Protein AF-A0A395IP07-F1 (afdb_monomer)

Radius of gyration: 20.72 Å; Cα contacts (8 Å, |Δi|>4): 98; chains: 1; bounding box: 56×23×67 Å

Nearest PDB structures (foldseek):
  2xex-assembly1_A  TM=7.301E-01  e=3.147E-06  Staphylococcus aureus
  6n0i-assembly1_A  TM=7.201E-01  e=8.397E-06  Pseudomonas putida KT2440
  8p2h-assembly1_E  TM=7.189E-01  e=1.966E-05  Staphylococcus aureus subsp. aureus NCTC 8325
  8p2f-assembly1_E  TM=7.186E-01  e=2.554E-05  Staphylococcus aureus subsp. aureus NCTC 8325
  7nsh-assembly1_BC  TM=8.594E-01  e=2.693E-04  Homo sapiens

Foldseek 3Di:
DDDDDDDDDDDPPDVVVVVVVVVVVCQVVFFKAFPVLVVVVVVLCVVQVWAWPDWADDPGIIGTDTHGDPVSCVCVQVSQCVSRVNRGGHDDDDDDDDDDDPVVVVVVVVVVVVVVD

Structure (mmCIF, N/CA/C/O backbone):
data_AF-A0A395IP07-F1
#
_entry.id   AF-A0A395IP07-F1
#
loop_
_atom_site.group_PDB
_atom_site.id
_atom_site.type_symbol
_atom_site.label_atom_id
_atom_site.label_alt_id
_atom_site.label_comp_id
_atom_site.label_asym_id
_atom_site.label_entity_id
_atom_site.label_seq_id
_atom_site.pdbx_PDB_ins_code
_atom_site.Cartn_x
_atom_site.Cartn_y
_atom_site.Cartn_z
_atom_site.occupancy
_atom_site.B_iso_or_equiv
_atom_site.auth_seq_id
_atom_site.auth_comp_id
_atom_site.auth_asym_id
_atom_site.auth_atom_id
_atom_site.pdbx_PDB_model_num
ATOM 1 N N . MET A 1 1 ? -43.360 -3.390 -38.244 1.00 41.19 1 MET A N 1
ATOM 2 C CA . MET A 1 1 ? -42.287 -2.912 -39.136 1.00 41.19 1 MET A CA 1
ATOM 3 C C . MET A 1 1 ? -41.001 -2.968 -38.333 1.00 41.19 1 MET A C 1
ATOM 5 O O . MET A 1 1 ? -40.886 -2.254 -37.349 1.00 41.19 1 MET A O 1
ATOM 9 N N . VAL A 1 2 ? -40.142 -3.933 -38.653 1.00 46.97 2 VAL A N 1
ATOM 10 C CA . VAL A 1 2 ? -38.819 -4.116 -38.040 1.00 46.97 2 VAL A CA 1
ATOM 11 C C . VAL A 1 2 ? -37.889 -3.071 -38.649 1.00 46.97 2 VAL A C 1
ATOM 13 O O . VAL A 1 2 ? -37.890 -2.917 -39.869 1.00 46.97 2 VAL A O 1
ATOM 16 N N . VAL A 1 3 ? -37.131 -2.355 -37.818 1.00 41.69 3 VAL A N 1
ATOM 17 C CA . VAL A 1 3 ? -36.069 -1.448 -38.270 1.00 41.69 3 VAL A CA 1
ATOM 18 C C . VAL A 1 3 ? -34.731 -2.103 -37.934 1.00 41.69 3 VAL A C 1
ATOM 20 O O . VAL A 1 3 ? -34.413 -2.299 -36.765 1.00 41.69 3 VAL A O 1
ATOM 23 N N . ASN A 1 4 ? -34.010 -2.488 -38.989 1.00 45.56 4 ASN A N 1
ATOM 24 C CA . ASN A 1 4 ? -32.663 -3.050 -38.982 1.00 45.56 4 ASN A CA 1
ATOM 25 C C . ASN A 1 4 ? -31.663 -1.963 -39.415 1.00 45.56 4 ASN A C 1
ATOM 27 O O . ASN A 1 4 ? -31.825 -1.391 -40.488 1.00 45.56 4 ASN A O 1
ATOM 31 N N . ASP A 1 5 ? -30.626 -1.808 -38.593 1.00 51.06 5 ASP A N 1
ATOM 32 C CA . ASP A 1 5 ? -29.284 -1.261 -38.848 1.00 51.06 5 ASP A CA 1
ATOM 33 C C . ASP A 1 5 ? -29.066 0.253 -39.088 1.00 51.06 5 ASP A C 1
ATOM 35 O O . ASP A 1 5 ? -29.826 0.948 -39.762 1.00 51.06 5 ASP A O 1
ATOM 39 N N . GLY A 1 6 ? -27.957 0.736 -38.512 1.00 50.06 6 GLY A N 1
ATOM 40 C CA . GLY A 1 6 ? -27.425 2.098 -38.569 1.00 50.06 6 GLY A CA 1
ATOM 41 C C . GLY A 1 6 ? -26.147 2.228 -37.722 1.00 50.06 6 GLY A C 1
ATOM 42 O O . GLY A 1 6 ? -26.212 2.452 -36.515 1.00 50.06 6 GLY A O 1
ATOM 43 N N . ALA A 1 7 ? -24.983 2.068 -38.357 1.00 51.47 7 ALA A N 1
ATOM 44 C CA . ALA A 1 7 ? -23.658 2.044 -37.742 1.00 51.47 7 ALA A CA 1
ATOM 45 C C . ALA A 1 7 ? -23.105 3.430 -37.309 1.00 51.47 7 ALA A C 1
ATOM 47 O O . ALA A 1 7 ? -23.081 4.381 -38.083 1.00 51.47 7 ALA A O 1
ATOM 48 N N . THR A 1 8 ? -22.592 3.452 -36.070 1.00 50.59 8 THR A N 1
ATOM 49 C CA . THR A 1 8 ? -21.515 4.260 -35.437 1.00 50.59 8 THR A CA 1
ATOM 50 C C . THR A 1 8 ? -21.500 5.807 -35.412 1.00 50.59 8 THR A C 1
ATOM 52 O O . THR A 1 8 ? -21.259 6.470 -36.412 1.00 50.59 8 THR A O 1
ATOM 55 N N . HIS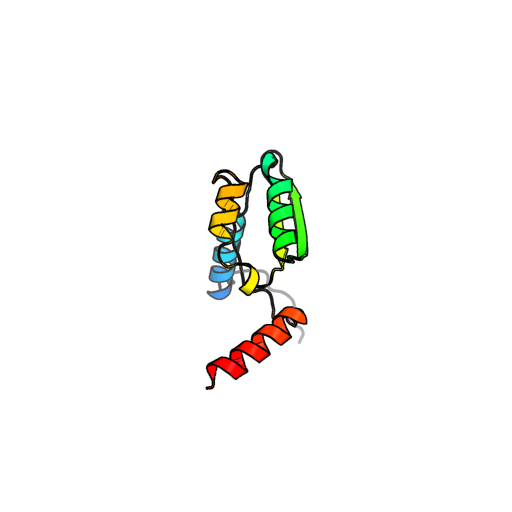 A 1 9 ? -21.514 6.297 -34.156 1.00 61.97 9 HIS A N 1
ATOM 56 C CA . HIS A 1 9 ? -20.525 7.137 -33.436 1.00 61.97 9 HIS A CA 1
ATOM 57 C C . HIS A 1 9 ? -20.420 8.661 -33.684 1.00 61.97 9 HIS A C 1
ATOM 59 O O . HIS A 1 9 ? -19.750 9.118 -34.604 1.00 61.97 9 HIS A O 1
ATOM 65 N N . MET A 1 10 ? -20.887 9.440 -32.695 1.00 41.41 10 MET A N 1
ATOM 66 C CA . MET A 1 10 ? -20.284 10.711 -32.263 1.00 41.41 10 MET A CA 1
ATOM 67 C C . MET A 1 10 ? -20.444 10.864 -30.738 1.00 41.41 10 MET A C 1
ATOM 69 O O . MET A 1 10 ? -21.491 11.257 -30.235 1.00 41.41 10 MET A O 1
ATOM 73 N N . THR A 1 11 ? -19.347 10.564 -30.032 1.00 51.91 11 THR A N 1
ATOM 74 C CA . THR A 1 11 ? -18.995 11.010 -28.668 1.00 51.91 11 THR A CA 1
ATOM 75 C C . THR A 1 11 ? -19.889 10.562 -27.504 1.00 51.91 11 THR A C 1
ATOM 77 O O . THR A 1 11 ? -20.597 11.367 -26.909 1.00 51.91 11 THR A O 1
ATOM 80 N N . ASP A 1 12 ? -19.692 9.323 -27.038 1.00 50.88 12 ASP A N 1
ATOM 81 C CA . ASP A 1 12 ? -20.090 8.855 -25.690 1.00 50.88 12 ASP A CA 1
ATOM 82 C C . ASP A 1 12 ? -19.200 9.436 -24.562 1.00 50.88 12 ASP A C 1
ATOM 84 O O . ASP A 1 12 ? -18.915 8.801 -23.542 1.00 50.88 12 ASP A O 1
ATOM 88 N N . SER A 1 13 ? -18.734 10.676 -24.714 1.00 51.12 13 SER A N 1
ATOM 89 C CA . SER A 1 13 ? -17.997 11.388 -23.671 1.00 51.12 13 SER A CA 1
ATOM 90 C C . SER A 1 13 ? -18.983 12.035 -22.704 1.00 51.12 13 SER A C 1
ATOM 92 O O . SER A 1 13 ? -19.200 13.243 -22.722 1.00 51.12 13 SER A O 1
ATOM 94 N N . SER A 1 14 ? -19.593 11.225 -21.840 1.00 62.91 14 SER A N 1
ATOM 95 C CA . SER A 1 14 ? -20.240 11.765 -20.644 1.00 62.91 14 SER A CA 1
ATOM 96 C C . SER A 1 14 ? -19.167 12.307 -19.693 1.00 62.91 14 SER A C 1
ATOM 98 O O . SER A 1 14 ? -18.061 11.772 -19.614 1.00 62.91 14 SER A O 1
ATOM 100 N N . GLU A 1 15 ? -19.472 13.356 -18.931 1.00 55.72 15 GLU A N 1
ATOM 101 C CA . GLU A 1 15 ? -18.551 13.886 -17.913 1.00 55.72 15 GLU A CA 1
ATOM 102 C C . GLU A 1 15 ? -18.105 12.800 -16.918 1.00 55.72 15 GLU A C 1
ATOM 104 O O . GLU A 1 15 ? -16.982 12.814 -16.422 1.00 55.72 15 GLU A O 1
ATOM 109 N N . MET A 1 16 ? -18.958 11.794 -16.702 1.00 54.78 16 MET A N 1
ATOM 110 C CA . MET A 1 16 ? -18.655 10.599 -15.920 1.00 54.78 16 MET A CA 1
ATOM 111 C C . MET A 1 16 ? -17.601 9.706 -16.594 1.00 54.78 16 MET A C 1
ATOM 113 O O . MET A 1 16 ? -16.698 9.225 -15.915 1.00 54.78 16 MET A O 1
ATOM 117 N N . ALA A 1 17 ? -17.653 9.534 -17.920 1.00 55.03 17 ALA A N 1
ATOM 118 C CA . ALA A 1 17 ? -16.616 8.843 -18.686 1.00 55.03 17 ALA A CA 1
ATOM 119 C C . ALA A 1 17 ? -15.288 9.613 -18.662 1.00 55.03 17 ALA A C 1
ATOM 121 O O . ALA A 1 17 ? -14.244 8.992 -18.490 1.00 55.03 17 ALA A O 1
ATOM 122 N N . PHE A 1 18 ? -15.314 10.949 -18.733 1.00 57.16 18 PHE A N 1
ATOM 123 C CA . PHE A 1 18 ? -14.107 11.770 -18.572 1.00 57.16 18 PHE A CA 1
ATOM 124 C C . PHE A 1 18 ? -13.536 11.678 -17.154 1.00 57.16 18 PHE A C 1
ATOM 126 O O . PHE A 1 18 ? -12.346 11.423 -17.005 1.00 57.16 18 PHE A O 1
ATOM 133 N N . LYS A 1 19 ? -14.364 11.784 -16.107 1.00 55.25 19 LYS A N 1
ATOM 134 C CA . LYS A 1 19 ? -13.930 11.590 -14.712 1.00 55.25 19 LYS A CA 1
ATOM 135 C C . LYS A 1 19 ? -13.323 10.210 -14.492 1.00 55.25 19 LYS A C 1
ATOM 137 O O . LYS A 1 19 ? -12.247 10.115 -13.910 1.00 55.25 19 LYS A O 1
ATOM 142 N N . ASN A 1 20 ? -13.981 9.162 -14.979 1.00 57.84 20 ASN A N 1
ATOM 143 C CA . ASN A 1 20 ? -13.497 7.793 -14.841 1.00 57.84 20 ASN A CA 1
ATOM 144 C C . ASN A 1 20 ? -12.219 7.571 -15.652 1.00 57.84 20 ASN A C 1
ATOM 146 O O . ASN A 1 20 ? -11.292 6.953 -15.144 1.00 57.84 20 ASN A O 1
ATOM 150 N N . ALA A 1 21 ? -12.124 8.113 -16.868 1.00 56.88 21 ALA A N 1
ATOM 151 C CA . ALA A 1 21 ? -10.922 8.024 -17.690 1.00 56.88 21 ALA A CA 1
ATOM 152 C C . ALA A 1 21 ? -9.752 8.800 -17.073 1.00 56.88 21 ALA A C 1
ATOM 154 O O . ALA A 1 21 ? -8.645 8.279 -17.030 1.00 56.88 21 ALA A O 1
ATOM 155 N N . THR A 1 22 ? -9.976 10.000 -16.525 1.00 59.56 22 THR A N 1
ATOM 156 C CA . THR A 1 22 ? -8.944 10.758 -15.801 1.00 59.56 22 THR A CA 1
ATOM 157 C C . THR A 1 22 ? -8.534 10.044 -14.516 1.00 59.56 22 THR A C 1
ATOM 159 O O . THR A 1 22 ? -7.344 9.971 -14.219 1.00 59.56 22 THR A O 1
ATOM 162 N N . GLN A 1 23 ? -9.482 9.461 -13.775 1.00 54.75 23 GLN A N 1
ATOM 163 C CA . GLN A 1 23 ? -9.178 8.646 -12.599 1.00 54.75 23 GLN A CA 1
ATOM 164 C C . GLN A 1 23 ? -8.386 7.393 -12.970 1.00 54.75 23 GLN A C 1
ATOM 166 O O . GLN A 1 23 ? -7.408 7.090 -12.300 1.00 54.75 23 GLN A O 1
ATOM 171 N N . GLN A 1 24 ? -8.753 6.687 -14.038 1.00 56.06 24 GLN A N 1
ATOM 172 C CA . GLN A 1 24 ? -8.010 5.526 -14.526 1.00 56.06 24 GLN A CA 1
ATOM 173 C C . GLN A 1 24 ? -6.628 5.916 -15.054 1.00 56.06 24 GLN A C 1
ATOM 175 O O . GLN A 1 24 ? -5.661 5.234 -14.739 1.00 56.06 24 GLN A O 1
ATOM 180 N N . ALA A 1 25 ? -6.504 7.033 -15.772 1.00 52.53 25 ALA A N 1
ATOM 181 C CA . ALA A 1 25 ? -5.225 7.545 -16.258 1.00 52.53 25 ALA A CA 1
ATOM 182 C C . ALA A 1 25 ? -4.291 7.934 -15.102 1.00 52.53 25 ALA A C 1
ATOM 184 O O . ALA A 1 25 ? -3.123 7.560 -15.116 1.00 52.53 25 ALA A O 1
ATOM 185 N N . PHE A 1 26 ? -4.806 8.588 -14.053 1.00 50.28 26 PHE A N 1
ATOM 186 C CA . PHE A 1 26 ? -4.045 8.824 -12.821 1.00 50.28 26 PHE A CA 1
ATOM 187 C C . PHE A 1 26 ? -3.724 7.513 -12.090 1.00 50.28 26 PHE A C 1
ATOM 189 O O . PHE A 1 26 ? -2.613 7.301 -11.628 1.00 50.28 26 PHE A O 1
ATOM 196 N N . ARG A 1 27 ? -4.657 6.567 -11.996 1.00 52.84 27 ARG A N 1
ATOM 197 C CA . ARG A 1 27 ? -4.369 5.271 -11.356 1.00 52.84 27 ARG A CA 1
ATOM 198 C C . ARG A 1 27 ? -3.279 4.497 -12.091 1.00 52.84 27 ARG A C 1
ATOM 200 O O . ARG A 1 27 ? -2.522 3.800 -11.431 1.00 52.84 27 ARG A O 1
ATOM 207 N N . LYS A 1 28 ? -3.219 4.614 -13.417 1.00 51.34 28 LYS A N 1
ATOM 208 C CA . LYS A 1 28 ? -2.244 3.925 -14.263 1.00 51.34 28 LYS A CA 1
ATOM 209 C C . LYS A 1 28 ? -0.879 4.617 -14.280 1.00 51.34 28 LYS A C 1
ATOM 211 O O . LYS A 1 28 ? 0.113 3.947 -14.491 1.00 51.34 28 LYS A O 1
ATOM 216 N N . ALA A 1 29 ? -0.827 5.927 -14.036 1.00 46.44 29 ALA A N 1
ATOM 217 C CA . ALA A 1 29 ? 0.418 6.696 -14.048 1.00 46.44 29 ALA A CA 1
ATOM 218 C C . ALA A 1 29 ? 1.169 6.733 -12.700 1.00 46.44 29 ALA A C 1
ATOM 220 O O . ALA A 1 29 ? 2.319 7.145 -12.684 1.00 46.44 29 ALA A O 1
ATOM 221 N N . PHE A 1 30 ? 0.535 6.352 -11.581 1.00 51.12 30 PHE A N 1
ATOM 222 C CA . PHE A 1 30 ? 1.042 6.651 -10.225 1.00 51.12 30 PHE A CA 1
ATOM 223 C C . PHE A 1 30 ? 1.082 5.427 -9.274 1.00 51.12 30 PHE A C 1
ATOM 225 O O . PHE A 1 30 ? 0.888 5.574 -8.064 1.00 51.12 30 PHE A O 1
ATOM 232 N N . LYS A 1 31 ? 1.240 4.193 -9.782 1.00 60.84 31 LYS A N 1
ATOM 233 C CA . LYS A 1 31 ? 1.144 2.953 -8.966 1.00 60.84 31 LYS A CA 1
ATOM 234 C C . LYS A 1 31 ? 2.351 2.014 -9.020 1.00 60.84 31 LYS A C 1
ATOM 236 O O . LYS A 1 31 ? 2.298 0.932 -8.437 1.00 60.84 31 LYS A O 1
ATOM 241 N N . GLU A 1 32 ? 3.420 2.417 -9.685 1.00 70.06 32 GLU A N 1
ATOM 242 C CA . GLU A 1 32 ? 4.579 1.556 -9.892 1.00 70.06 32 GLU A CA 1
ATOM 243 C C . GLU A 1 32 ? 5.579 1.706 -8.736 1.00 70.06 32 GLU A C 1
ATOM 245 O O . GLU A 1 32 ? 5.804 2.792 -8.189 1.00 70.06 32 GLU A O 1
ATOM 250 N N . ALA A 1 33 ? 6.167 0.585 -8.330 1.00 76.12 33 ALA A N 1
ATOM 251 C CA . ALA A 1 33 ? 7.313 0.551 -7.434 1.00 76.12 33 ALA A CA 1
ATOM 252 C C . ALA A 1 33 ? 8.364 -0.418 -8.000 1.00 76.12 33 ALA A C 1
ATOM 254 O O . ALA A 1 33 ? 7.989 -1.427 -8.591 1.00 76.12 33 ALA A O 1
ATOM 255 N N . PRO A 1 34 ? 9.672 -0.165 -7.811 1.00 79.00 34 PRO A N 1
ATOM 256 C CA . PRO A 1 34 ? 10.709 -1.064 -8.316 1.00 79.00 34 PRO A CA 1
ATOM 257 C C . PRO A 1 34 ? 10.62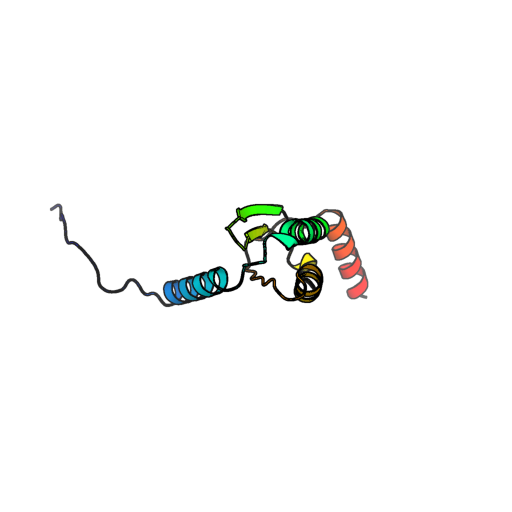0 -2.482 -7.735 1.00 79.00 34 PRO A C 1
ATOM 259 O O . PRO A 1 34 ? 10.371 -2.645 -6.535 1.00 79.00 34 PRO A O 1
ATOM 262 N N . ASN A 1 35 ? 10.917 -3.495 -8.555 1.00 81.06 35 ASN A N 1
ATOM 263 C CA . ASN A 1 35 ? 10.842 -4.922 -8.196 1.00 81.06 35 ASN A CA 1
ATOM 264 C C . ASN A 1 35 ? 11.600 -5.296 -6.909 1.00 81.06 35 ASN A C 1
ATOM 266 O O . ASN A 1 35 ? 11.149 -6.142 -6.136 1.00 81.06 35 ASN A O 1
ATOM 270 N N . GLU A 1 36 ? 12.711 -4.614 -6.621 1.00 85.00 36 GLU A N 1
ATOM 271 C CA . GLU A 1 36 ? 13.513 -4.814 -5.405 1.00 85.00 36 GLU A CA 1
ATOM 272 C C . GLU A 1 36 ? 12.728 -4.586 -4.093 1.00 85.00 36 GLU A C 1
ATOM 274 O O . GLU A 1 36 ? 13.080 -5.152 -3.056 1.00 85.00 36 GLU A O 1
ATOM 279 N N . PHE A 1 37 ? 11.637 -3.808 -4.117 1.00 86.50 37 PHE A N 1
ATOM 280 C CA . PHE A 1 37 ? 10.851 -3.476 -2.920 1.00 86.50 37 PHE A CA 1
ATOM 281 C C . PHE A 1 37 ? 9.579 -4.311 -2.748 1.00 86.50 37 PHE A C 1
ATOM 283 O O . PHE A 1 37 ? 8.873 -4.128 -1.750 1.00 86.50 37 PHE A O 1
ATOM 290 N N . GLN A 1 38 ? 9.284 -5.239 -3.663 1.00 86.12 38 GLN A N 1
ATOM 291 C CA . GLN A 1 38 ? 8.034 -6.006 -3.667 1.00 86.12 38 GLN A CA 1
ATOM 292 C C . GLN A 1 38 ? 7.750 -6.680 -2.317 1.00 86.12 38 GLN A C 1
ATOM 294 O O . GLN A 1 38 ? 6.669 -6.518 -1.749 1.00 86.12 38 GLN A O 1
ATOM 299 N N . GLY A 1 39 ? 8.744 -7.364 -1.743 1.00 86.94 39 GLY A N 1
ATOM 300 C CA . GLY A 1 39 ? 8.600 -8.038 -0.448 1.00 86.94 39 GLY A CA 1
ATOM 301 C C . GLY A 1 39 ? 8.279 -7.080 0.707 1.00 86.94 39 GLY A C 1
ATOM 302 O O . GLY A 1 39 ? 7.436 -7.385 1.555 1.00 86.94 39 GLY A O 1
ATOM 303 N N . ASN A 1 40 ? 8.887 -5.890 0.714 1.00 88.31 40 ASN A N 1
ATOM 304 C CA . ASN A 1 40 ? 8.623 -4.874 1.734 1.00 88.31 40 ASN A CA 1
ATOM 305 C C . ASN A 1 40 ? 7.186 -4.345 1.634 1.00 88.31 40 ASN A C 1
ATOM 307 O O . ASN A 1 40 ? 6.524 -4.173 2.661 1.00 88.31 40 ASN A O 1
ATOM 311 N N . ILE A 1 41 ? 6.684 -4.127 0.413 1.00 89.31 41 ILE A N 1
ATOM 312 C CA . ILE A 1 41 ? 5.315 -3.645 0.188 1.00 89.31 41 ILE A CA 1
ATOM 313 C C . ILE A 1 41 ? 4.279 -4.697 0.566 1.00 89.31 41 ILE A C 1
ATOM 315 O O . ILE A 1 41 ? 3.333 -4.381 1.289 1.00 89.31 41 ILE A O 1
ATOM 319 N N . VAL A 1 42 ? 4.488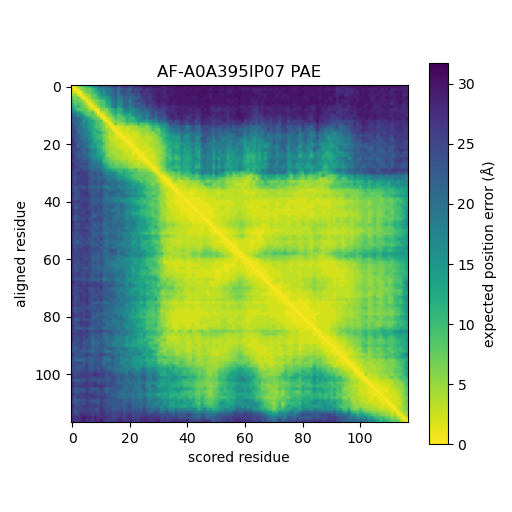 -5.955 0.176 1.00 89.31 42 VAL A N 1
ATOM 320 C CA . VAL A 1 42 ? 3.620 -7.067 0.591 1.00 89.31 42 VAL A CA 1
ATOM 321 C C . VAL A 1 42 ? 3.581 -7.176 2.121 1.00 89.31 42 VAL A C 1
ATOM 323 O O . VAL A 1 42 ? 2.510 -7.313 2.714 1.00 89.31 42 VAL A O 1
ATOM 326 N N . GLY A 1 43 ? 4.727 -7.024 2.791 1.00 89.44 43 GLY A N 1
ATOM 327 C CA . GLY A 1 43 ? 4.796 -6.985 4.253 1.00 89.44 43 GLY A CA 1
ATOM 328 C C . GLY A 1 43 ? 4.003 -5.828 4.877 1.00 89.44 43 GLY A C 1
ATOM 329 O O . GLY A 1 43 ? 3.325 -6.023 5.889 1.00 89.44 43 GLY A O 1
ATOM 330 N N . LEU A 1 44 ? 4.052 -4.631 4.285 1.00 88.75 44 LEU A N 1
ATOM 331 C CA . LEU A 1 44 ? 3.268 -3.477 4.741 1.00 88.75 44 LEU A CA 1
ATOM 332 C C . LEU A 1 44 ? 1.758 -3.685 4.570 1.00 88.75 44 LEU A C 1
ATOM 334 O O . LEU A 1 44 ? 0.996 -3.345 5.477 1.00 88.75 44 LEU A O 1
ATOM 338 N N . LEU A 1 45 ? 1.333 -4.254 3.442 1.00 89.00 45 LEU A N 1
ATOM 339 C CA . LEU A 1 45 ? -0.071 -4.562 3.164 1.00 89.00 45 LEU A CA 1
ATOM 340 C C . LEU A 1 45 ? -0.615 -5.615 4.138 1.00 89.00 45 LEU A C 1
ATOM 342 O O . LEU A 1 45 ? -1.674 -5.414 4.736 1.00 89.00 45 LEU A O 1
ATOM 346 N N . ASN A 1 46 ? 0.160 -6.667 4.408 1.00 87.06 46 ASN A N 1
ATOM 347 C CA . ASN A 1 46 ? -0.203 -7.693 5.388 1.00 87.06 46 ASN A CA 1
ATOM 348 C C . ASN A 1 46 ? -0.361 -7.124 6.806 1.00 87.06 46 ASN A C 1
ATOM 350 O O . ASN A 1 46 ? -1.330 -7.441 7.493 1.00 87.06 46 ASN A O 1
ATOM 354 N N . LYS A 1 47 ? 0.527 -6.215 7.240 1.00 87.56 47 LYS A N 1
ATOM 355 C CA . LYS A 1 47 ? 0.395 -5.528 8.545 1.00 87.56 47 LYS A CA 1
ATOM 356 C C . LYS A 1 47 ? -0.893 -4.711 8.671 1.00 87.56 47 LYS A C 1
ATOM 358 O O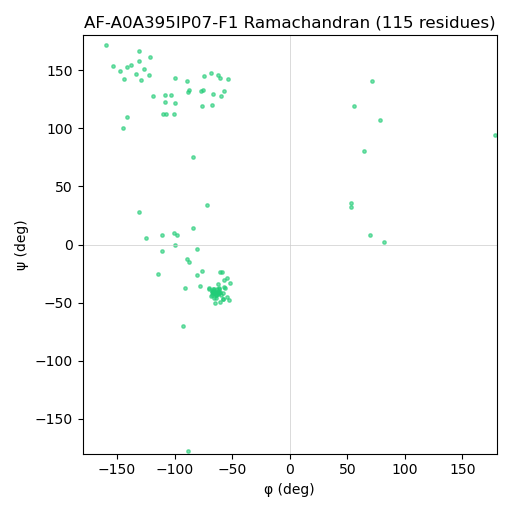 . LYS A 1 47 ? -1.339 -4.439 9.782 1.00 87.56 47 LYS A O 1
ATOM 363 N N . ARG A 1 48 ? -1.473 -4.302 7.544 1.00 84.88 48 ARG A N 1
ATOM 364 C CA . ARG A 1 48 ? -2.708 -3.512 7.472 1.00 84.88 48 ARG A CA 1
ATOM 365 C C . ARG A 1 48 ? -3.944 -4.376 7.210 1.00 84.88 48 ARG A C 1
ATOM 367 O O . ARG A 1 48 ? -5.026 -3.825 7.030 1.00 84.88 48 ARG A O 1
ATOM 374 N N . ASN A 1 49 ? -3.801 -5.705 7.252 1.00 85.38 49 ASN A N 1
ATOM 375 C CA . ASN A 1 49 ? -4.850 -6.671 6.915 1.00 85.38 49 ASN A CA 1
ATOM 376 C C . ASN A 1 49 ? -5.459 -6.402 5.529 1.00 85.38 49 ASN A C 1
ATOM 378 O O . ASN A 1 49 ? -6.668 -6.541 5.343 1.00 85.38 49 ASN A O 1
ATOM 382 N N . ALA A 1 50 ? -4.636 -5.949 4.581 1.00 86.94 50 ALA A N 1
ATOM 383 C CA . ALA A 1 50 ? -5.065 -5.783 3.205 1.00 86.94 50 ALA A CA 1
ATOM 384 C C . ALA A 1 50 ? -5.170 -7.151 2.519 1.00 86.94 50 ALA A C 1
ATOM 386 O O . ALA A 1 50 ? -4.375 -8.055 2.784 1.00 86.94 50 ALA A O 1
ATOM 387 N N . ILE A 1 51 ? -6.140 -7.284 1.625 1.00 87.75 51 ILE A N 1
ATOM 388 C CA . ILE A 1 51 ? -6.346 -8.458 0.786 1.00 87.75 51 ILE A CA 1
ATOM 389 C C . ILE A 1 51 ? -5.772 -8.116 -0.582 1.00 87.75 51 ILE A C 1
ATOM 391 O O . ILE A 1 51 ? -6.275 -7.223 -1.257 1.00 87.75 51 ILE A O 1
ATOM 395 N N . ILE A 1 52 ? -4.690 -8.787 -0.969 1.00 88.69 52 ILE A N 1
ATOM 396 C CA . ILE A 1 52 ? -4.077 -8.595 -2.285 1.00 88.69 52 ILE A CA 1
ATOM 397 C C . ILE A 1 52 ? -4.944 -9.315 -3.314 1.00 88.69 52 ILE A C 1
ATOM 399 O O . ILE A 1 52 ? -5.126 -10.529 -3.229 1.00 88.69 52 ILE A O 1
ATOM 403 N N . SER A 1 53 ? -5.479 -8.553 -4.261 1.00 87.50 53 SER A N 1
ATOM 404 C CA . SER A 1 53 ? -6.342 -9.058 -5.326 1.00 87.50 53 SER A CA 1
ATOM 405 C C . SER A 1 53 ? -5.527 -9.434 -6.557 1.00 87.50 53 SER A C 1
ATOM 407 O O . SER A 1 53 ? -5.840 -10.426 -7.207 1.00 87.50 53 SER A O 1
ATOM 409 N N . ASP A 1 54 ? -4.485 -8.655 -6.864 1.00 87.12 54 ASP A N 1
ATOM 410 C CA . ASP A 1 54 ? -3.655 -8.876 -8.044 1.00 87.12 54 ASP A CA 1
ATOM 411 C C . ASP A 1 54 ? -2.229 -8.334 -7.880 1.00 87.12 54 ASP A C 1
ATOM 413 O O . ASP A 1 54 ? -1.972 -7.420 -7.085 1.00 87.12 54 ASP A O 1
ATOM 417 N N . THR A 1 55 ? -1.288 -8.926 -8.614 1.00 88.19 55 THR A N 1
ATOM 418 C CA . THR A 1 55 ? 0.125 -8.530 -8.649 1.00 88.19 55 THR A CA 1
ATOM 419 C C . THR A 1 55 ? 0.650 -8.644 -10.074 1.00 88.19 55 THR A C 1
ATOM 421 O O . THR A 1 55 ? 0.871 -9.747 -10.571 1.00 88.19 55 THR A O 1
ATOM 424 N N . GLU A 1 56 ? 0.919 -7.506 -10.701 1.00 88.06 56 GLU A N 1
ATOM 425 C CA . GLU A 1 56 ? 1.547 -7.436 -12.018 1.00 88.06 56 GLU A CA 1
ATOM 426 C C . GLU A 1 56 ? 3.036 -7.130 -11.835 1.00 88.06 56 GLU A C 1
ATOM 428 O O . GLU A 1 56 ? 3.392 -6.130 -11.215 1.00 88.06 56 GLU A O 1
ATOM 433 N N . ILE A 1 57 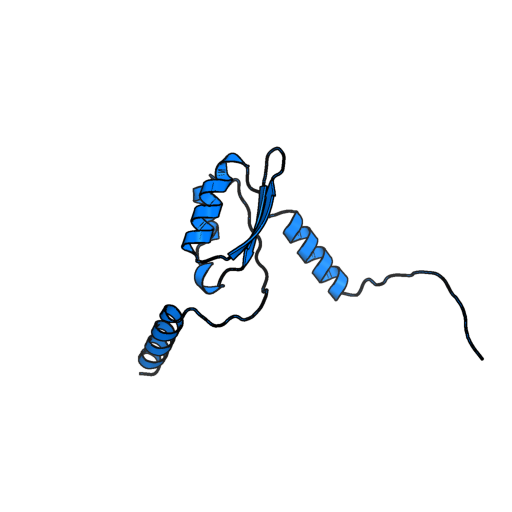? 3.910 -8.002 -12.341 1.00 88.25 57 ILE A N 1
ATOM 434 C CA . ILE A 1 57 ? 5.368 -7.844 -12.250 1.00 88.25 57 ILE A CA 1
ATOM 435 C C . ILE A 1 57 ? 5.897 -7.537 -13.651 1.00 88.25 57 ILE A C 1
ATOM 437 O O . ILE A 1 57 ? 5.834 -8.386 -14.544 1.00 88.25 57 ILE A O 1
ATOM 441 N N . GLY A 1 58 ? 6.393 -6.319 -13.835 1.00 86.50 58 GLY A N 1
ATOM 442 C CA . GLY A 1 58 ? 7.096 -5.862 -15.024 1.00 86.50 58 GLY A CA 1
ATOM 443 C C . GLY A 1 58 ? 8.605 -6.130 -14.945 1.00 86.50 58 GLY A C 1
ATOM 444 O O . GLY A 1 58 ? 9.095 -6.737 -13.990 1.00 86.50 58 GLY A O 1
ATOM 445 N N . PRO A 1 59 ? 9.378 -5.707 -15.960 1.00 83.88 59 PRO A N 1
ATOM 446 C CA . PRO A 1 59 ? 10.827 -5.915 -15.995 1.00 83.88 59 PRO A CA 1
ATOM 447 C C . PRO A 1 59 ? 11.582 -5.158 -14.889 1.00 83.88 59 PRO A C 1
ATOM 449 O O . PRO A 1 59 ? 12.493 -5.711 -14.277 1.00 83.88 59 PRO A O 1
ATOM 452 N N . GLU A 1 60 ? 11.182 -3.917 -14.609 1.00 84.00 60 GLU A N 1
ATOM 453 C CA . GLU A 1 60 ? 11.860 -3.013 -13.662 1.00 84.00 60 GLU A CA 1
ATOM 454 C C . GLU A 1 60 ? 10.983 -2.690 -12.440 1.00 84.00 60 GLU A C 1
ATOM 456 O O . GLU A 1 60 ? 11.481 -2.411 -11.344 1.00 84.00 60 GLU A O 1
ATOM 461 N N . ASP A 1 61 ? 9.670 -2.774 -12.610 1.00 87.56 61 ASP A N 1
ATOM 462 C CA . ASP A 1 61 ? 8.642 -2.349 -11.676 1.00 87.56 61 ASP A CA 1
ATOM 463 C C . ASP A 1 61 ? 7.575 -3.424 -11.459 1.00 87.56 61 ASP A C 1
ATOM 465 O O . ASP A 1 61 ? 7.468 -4.406 -12.190 1.00 87.56 61 ASP A O 1
ATOM 469 N N . PHE A 1 62 ? 6.764 -3.228 -10.427 1.00 88.50 62 PHE A N 1
ATOM 470 C CA . PHE A 1 62 ? 5.568 -4.014 -10.189 1.00 88.50 62 PHE A CA 1
ATOM 471 C C . PHE A 1 62 ? 4.417 -3.109 -9.753 1.00 88.50 62 PHE A C 1
ATOM 473 O O . PHE A 1 62 ? 4.615 -2.056 -9.137 1.00 88.50 62 PHE A O 1
ATOM 480 N N . THR A 1 63 ? 3.201 -3.575 -10.018 1.00 89.38 63 THR A N 1
ATOM 481 C CA . THR A 1 63 ? 1.955 -2.971 -9.549 1.00 89.38 63 THR A CA 1
ATOM 482 C C . THR A 1 63 ? 1.209 -3.971 -8.668 1.00 89.38 63 THR A C 1
ATOM 484 O O . THR A 1 63 ? 0.963 -5.112 -9.056 1.00 89.38 63 THR A O 1
ATOM 487 N N . LEU A 1 64 ? 0.836 -3.542 -7.459 1.00 88.94 64 LEU A N 1
ATOM 488 C CA . LEU A 1 64 ? 0.006 -4.314 -6.528 1.00 88.94 64 LEU A CA 1
ATOM 489 C C . LEU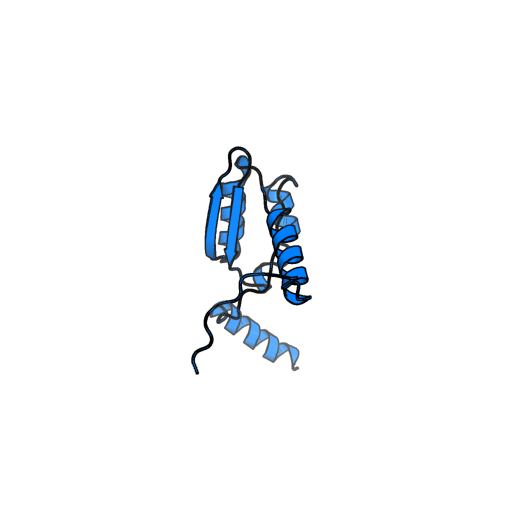 A 1 64 ? -1.390 -3.703 -6.431 1.00 88.94 64 LEU A C 1
ATOM 491 O O . LEU A 1 64 ? -1.540 -2.521 -6.110 1.00 88.94 64 LEU A O 1
ATOM 495 N N . THR A 1 65 ? -2.414 -4.534 -6.617 1.00 90.19 65 THR A N 1
ATOM 496 C CA . THR A 1 65 ? -3.807 -4.161 -6.351 1.00 90.19 65 THR A CA 1
ATOM 497 C C . THR A 1 65 ? -4.285 -4.893 -5.109 1.00 90.19 65 THR A C 1
ATOM 499 O O . THR A 1 65 ? -4.245 -6.121 -5.046 1.00 90.19 65 THR A O 1
ATOM 502 N N . ALA A 1 66 ? -4.732 -4.141 -4.106 1.00 89.31 66 ALA A N 1
ATOM 503 C CA . ALA A 1 66 ? -5.196 -4.697 -2.844 1.00 89.31 66 ALA A CA 1
ATOM 504 C C . ALA A 1 66 ? -6.376 -3.904 -2.279 1.00 89.31 66 ALA A C 1
ATOM 506 O O . ALA A 1 66 ? -6.390 -2.671 -2.326 1.00 89.31 66 ALA A O 1
ATOM 507 N N . ASP A 1 67 ? -7.323 -4.621 -1.683 1.00 88.81 67 ASP A N 1
ATOM 508 C CA . ASP A 1 67 ? -8.398 -4.050 -0.883 1.00 88.81 67 ASP A CA 1
ATOM 509 C C . ASP A 1 67 ? -7.937 -3.908 0.567 1.00 88.81 67 ASP A C 1
ATOM 511 O O . ASP A 1 67 ? -7.410 -4.837 1.180 1.00 88.81 67 ASP A O 1
ATOM 515 N N . CYS A 1 68 ? -8.141 -2.734 1.152 1.00 86.56 68 CYS A N 1
ATOM 516 C CA . CYS A 1 68 ? -7.762 -2.463 2.531 1.00 86.56 68 CYS A CA 1
ATOM 517 C C . CYS A 1 68 ? -8.812 -1.599 3.226 1.00 86.56 68 CYS A C 1
ATOM 519 O O . CYS A 1 68 ? -9.523 -0.804 2.610 1.00 86.56 68 CYS A O 1
ATOM 521 N N . SER A 1 69 ? -8.905 -1.744 4.546 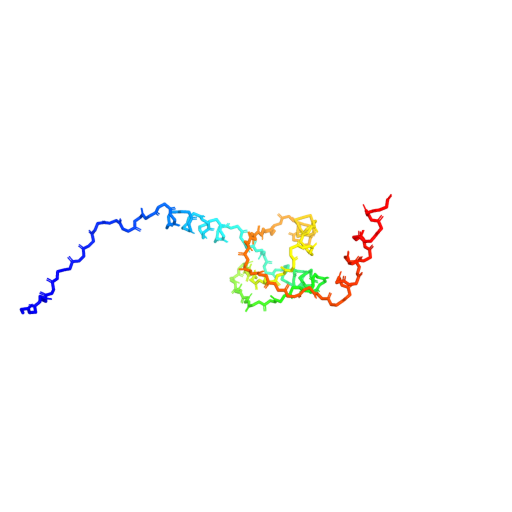1.00 86.50 69 SER A N 1
ATOM 522 C CA . SER A 1 69 ? -9.754 -0.864 5.346 1.00 86.50 69 SER A CA 1
ATOM 523 C C . SER A 1 69 ? -9.200 0.560 5.316 1.00 86.50 69 SER A C 1
ATOM 525 O O . SER A 1 69 ? -8.039 0.766 5.659 1.00 86.50 69 SER A O 1
ATOM 527 N N . LEU A 1 70 ? -10.039 1.559 5.018 1.00 84.56 70 LEU A N 1
ATOM 528 C CA . LEU A 1 70 ? -9.623 2.970 4.996 1.00 84.56 70 LEU A CA 1
ATOM 529 C C . LEU A 1 70 ? -8.997 3.427 6.328 1.00 84.56 70 LEU A C 1
ATOM 531 O O . LEU A 1 70 ? -8.006 4.151 6.334 1.00 84.56 70 LEU A O 1
ATOM 535 N N . ASN A 1 71 ? -9.517 2.941 7.462 1.00 81.69 71 ASN A N 1
ATOM 536 C CA . ASN A 1 71 ? -8.929 3.173 8.789 1.00 81.69 71 ASN A CA 1
ATOM 537 C C . ASN A 1 71 ? -7.464 2.695 8.865 1.00 81.69 71 ASN A C 1
ATOM 539 O O . ASN A 1 71 ? -6.596 3.338 9.446 1.00 81.69 71 ASN A O 1
ATOM 543 N N . ALA A 1 72 ? -7.158 1.586 8.199 1.00 82.44 72 ALA A N 1
ATOM 544 C CA . ALA A 1 72 ? -5.818 1.042 8.123 1.00 82.44 72 ALA A CA 1
ATOM 545 C C . ALA A 1 72 ? -4.971 1.690 7.018 1.00 82.44 72 ALA A C 1
ATOM 547 O O . ALA A 1 72 ? -3.928 1.131 6.720 1.00 82.44 72 ALA A O 1
ATOM 548 N N . MET A 1 73 ? -5.343 2.833 6.425 1.00 86.56 73 MET A N 1
ATOM 549 C CA . MET A 1 73 ? -4.516 3.546 5.428 1.00 86.56 73 MET A CA 1
ATOM 550 C C . MET A 1 73 ? -3.949 4.879 5.915 1.00 86.56 73 MET A C 1
ATOM 552 O O . MET A 1 73 ? -3.087 5.468 5.255 1.00 86.56 73 MET A O 1
ATOM 556 N N . PHE A 1 74 ? -4.327 5.329 7.113 1.00 87.19 74 PHE A N 1
ATOM 557 C CA . PHE A 1 74 ? -3.675 6.477 7.738 1.00 87.19 74 PHE A CA 1
ATOM 558 C C . PHE A 1 74 ? -2.161 6.231 7.890 1.00 87.19 74 PHE A C 1
ATOM 560 O O . PHE A 1 74 ? -1.704 5.155 8.304 1.00 87.19 74 PHE A O 1
ATOM 567 N N . GLY A 1 75 ? -1.368 7.225 7.476 1.00 86.44 75 GLY A N 1
ATOM 568 C CA . GLY A 1 75 ? 0.097 7.173 7.483 1.00 86.44 75 GLY A CA 1
ATOM 569 C C . GLY A 1 75 ? 0.728 6.215 6.463 1.00 86.44 75 GLY A C 1
ATOM 570 O O . GLY A 1 75 ? 1.938 5.993 6.527 1.00 86.44 75 GLY A O 1
ATOM 571 N N . PHE A 1 76 ? -0.048 5.634 5.537 1.00 88.06 76 PHE A N 1
ATOM 572 C CA . PHE A 1 76 ? 0.491 4.704 4.538 1.00 88.06 76 PHE A CA 1
ATOM 573 C C . PHE A 1 76 ? 1.510 5.373 3.611 1.00 88.06 76 PHE A C 1
ATOM 575 O O . PHE A 1 76 ? 2.564 4.798 3.371 1.00 88.06 76 PHE A O 1
ATOM 582 N N . SER A 1 77 ? 1.264 6.612 3.178 1.00 88.94 77 SER A N 1
ATOM 583 C CA . SER A 1 77 ? 2.179 7.369 2.309 1.00 88.94 77 SER A CA 1
ATOM 584 C C . SER A 1 77 ? 3.599 7.480 2.877 1.00 88.94 77 SER A C 1
ATOM 586 O O . SER A 1 77 ? 4.577 7.245 2.167 1.00 88.94 77 SER A O 1
ATOM 588 N N . SER A 1 78 ? 3.728 7.794 4.168 1.00 89.56 78 SER A N 1
ATOM 589 C CA . SER A 1 78 ? 5.025 7.895 4.845 1.00 89.56 78 SER A CA 1
ATOM 590 C C . SER A 1 78 ? 5.725 6.539 4.946 1.00 89.56 78 SER A C 1
ATOM 592 O O . SER A 1 78 ? 6.930 6.449 4.725 1.00 89.56 78 SER A O 1
ATOM 594 N N . GLN A 1 79 ? 4.975 5.473 5.245 1.00 89.56 79 GLN A N 1
ATOM 595 C CA . GLN A 1 79 ? 5.528 4.118 5.332 1.00 89.56 79 GLN A CA 1
ATOM 596 C C . GLN A 1 79 ? 5.938 3.569 3.965 1.00 89.56 79 GLN A C 1
ATOM 598 O O . GLN A 1 79 ? 6.985 2.935 3.862 1.00 89.56 79 GLN A O 1
ATOM 603 N N . LEU A 1 80 ? 5.155 3.850 2.921 1.00 89.88 80 LEU A N 1
ATOM 604 C CA . LEU A 1 80 ? 5.465 3.472 1.547 1.00 89.88 80 LEU A CA 1
ATOM 605 C C . LEU A 1 80 ? 6.779 4.108 1.100 1.00 89.88 80 LEU A C 1
ATOM 607 O O . LEU A 1 80 ? 7.673 3.409 0.625 1.00 89.88 80 LEU A O 1
ATOM 611 N N . ARG A 1 81 ? 6.933 5.421 1.313 1.00 89.12 81 ARG A N 1
ATOM 612 C CA . ARG A 1 81 ? 8.181 6.124 0.993 1.00 89.12 81 ARG A CA 1
ATOM 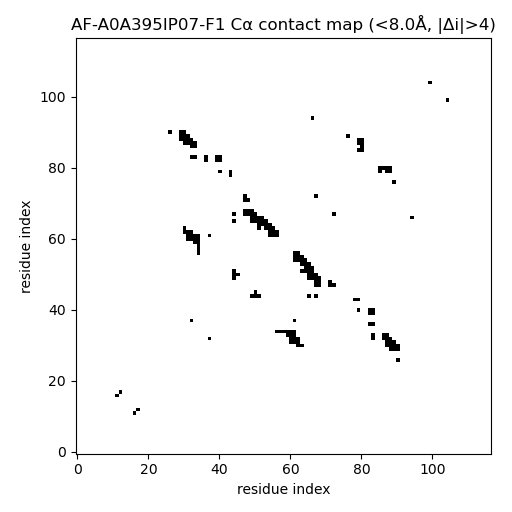613 C C . ARG A 1 81 ? 9.367 5.545 1.755 1.00 89.12 81 ARG A C 1
ATOM 615 O O . ARG A 1 81 ? 10.406 5.318 1.152 1.00 89.12 81 ARG A O 1
ATOM 622 N N . ALA A 1 82 ? 9.215 5.248 3.045 1.00 89.50 82 ALA A N 1
ATOM 623 C CA . ALA A 1 82 ? 10.285 4.626 3.824 1.00 89.50 82 ALA A CA 1
ATOM 624 C C . ALA A 1 82 ? 10.669 3.230 3.290 1.00 89.50 82 ALA A C 1
ATOM 626 O O . ALA A 1 82 ? 11.852 2.914 3.200 1.00 89.50 82 ALA A O 1
ATOM 627 N N . ALA A 1 83 ? 9.688 2.412 2.897 1.00 88.00 83 ALA A N 1
ATOM 628 C CA . ALA A 1 83 ? 9.913 1.048 2.413 1.00 88.00 83 ALA A CA 1
ATOM 629 C C . ALA A 1 83 ? 10.462 0.961 0.979 1.00 88.00 83 ALA A C 1
ATOM 631 O O . ALA A 1 83 ? 11.075 -0.047 0.633 1.00 88.00 83 ALA A O 1
ATOM 632 N N . THR A 1 84 ? 10.252 2.002 0.171 1.00 88.56 84 THR A N 1
ATOM 633 C CA . THR A 1 84 ? 10.671 2.081 -1.245 1.00 88.56 84 THR A CA 1
ATOM 634 C C . THR A 1 84 ? 11.794 3.082 -1.481 1.00 88.56 84 THR A C 1
ATOM 636 O O . THR A 1 84 ? 12.092 3.422 -2.623 1.00 88.56 84 THR A O 1
ATOM 639 N N . GLN A 1 85 ? 12.381 3.624 -0.408 1.00 87.50 85 GLN A N 1
ATOM 640 C CA . GLN A 1 85 ? 13.364 4.713 -0.480 1.00 87.50 85 GLN A CA 1
ATOM 641 C C . GLN A 1 85 ? 12.857 5.923 -1.294 1.00 87.50 85 GLN A C 1
ATOM 643 O O . GLN A 1 85 ? 13.620 6.611 -1.964 1.00 87.50 85 GLN A O 1
ATOM 648 N N . GLY A 1 86 ? 11.546 6.171 -1.247 1.00 85.62 86 GLY A N 1
ATOM 649 C CA . GLY A 1 86 ? 10.873 7.257 -1.955 1.00 85.62 86 GLY A CA 1
ATOM 650 C C . GLY A 1 86 ? 10.550 6.982 -3.424 1.00 85.62 86 GLY A C 1
ATOM 651 O O . GLY A 1 86 ? 10.013 7.879 -4.065 1.00 85.62 86 GLY A O 1
ATOM 652 N N . LYS A 1 87 ? 10.846 5.787 -3.950 1.00 86.62 87 LYS A N 1
ATOM 653 C CA . LYS A 1 87 ? 10.638 5.439 -5.366 1.00 86.62 87 LYS A CA 1
ATOM 654 C C . LYS A 1 87 ? 9.259 4.853 -5.686 1.00 86.62 87 LYS A C 1
ATOM 656 O O . LYS A 1 87 ? 8.953 4.680 -6.855 1.00 86.62 87 LYS A O 1
ATOM 661 N N . GLY A 1 88 ? 8.471 4.479 -4.678 1.00 85.94 88 GLY A N 1
ATOM 662 C CA . GLY A 1 88 ? 7.148 3.891 -4.876 1.00 85.94 88 GLY A CA 1
ATOM 663 C C . 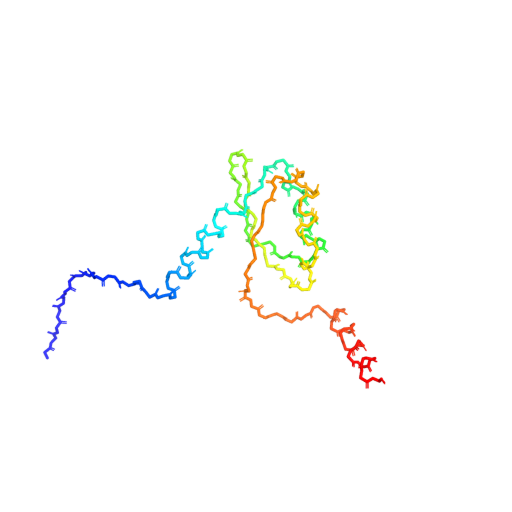GLY A 1 88 ? 6.022 4.897 -4.694 1.00 85.94 88 GLY A C 1
ATOM 664 O O . GLY A 1 88 ? 6.055 5.735 -3.783 1.00 85.94 88 GLY A O 1
ATOM 665 N N . GLU A 1 89 ? 4.992 4.750 -5.516 1.00 86.94 89 GLU A N 1
ATOM 666 C CA . GLU A 1 89 ? 3.784 5.569 -5.477 1.00 86.94 89 GLU A CA 1
ATOM 667 C C . GLU A 1 89 ? 2.530 4.713 -5.262 1.00 86.94 89 GLU A C 1
ATOM 669 O O . GLU A 1 89 ? 2.549 3.490 -5.401 1.00 86.94 89 GLU A O 1
ATOM 674 N N . PHE A 1 90 ? 1.436 5.341 -4.825 1.00 88.56 90 PHE A N 1
ATOM 675 C CA . PHE A 1 90 ? 0.171 4.642 -4.623 1.00 88.56 90 PHE A CA 1
ATOM 676 C C . PHE A 1 90 ? -1.024 5.546 -4.906 1.00 88.56 90 PHE A C 1
ATOM 678 O O . PHE A 1 90 ? -1.010 6.747 -4.629 1.00 88.56 90 PHE A O 1
ATOM 685 N N . GLY A 1 91 ? -2.105 4.921 -5.367 1.00 87.81 91 GLY A N 1
ATOM 686 C CA . GLY A 1 91 ? -3.419 5.535 -5.499 1.00 87.81 91 GLY A CA 1
ATOM 687 C C . GLY A 1 91 ? -4.484 4.663 -4.847 1.00 87.81 91 GLY A C 1
ATOM 688 O O . GLY A 1 91 ? -4.440 3.439 -4.961 1.00 87.81 91 GLY A O 1
ATOM 689 N N . MET A 1 92 ? -5.452 5.299 -4.188 1.00 87.12 92 MET A N 1
ATOM 690 C CA . MET A 1 92 ? -6.593 4.629 -3.561 1.00 87.12 92 MET A CA 1
ATOM 691 C C . MET A 1 92 ? -7.903 5.164 -4.127 1.00 87.12 92 MET A C 1
ATOM 693 O O . MET A 1 92 ? -8.027 6.356 -4.408 1.00 87.12 92 MET A O 1
ATOM 697 N N . GLU A 1 93 ? -8.899 4.291 -4.225 1.00 84.19 93 GLU A N 1
ATOM 698 C CA . GLU A 1 93 ? -10.285 4.667 -4.478 1.00 84.19 93 GLU A CA 1
ATOM 699 C C . GLU A 1 93 ? -11.204 3.980 -3.475 1.00 84.19 93 GLU A C 1
ATOM 701 O O . GLU A 1 93 ? -10.859 2.947 -2.900 1.00 84.19 93 GLU A O 1
ATOM 706 N N . PHE A 1 94 ? -12.391 4.547 -3.278 1.00 83.50 94 PHE A N 1
ATOM 707 C CA . PHE A 1 94 ? -13.435 3.842 -2.554 1.00 83.50 94 PHE A CA 1
ATOM 708 C C . PHE A 1 94 ? -13.914 2.642 -3.384 1.00 83.50 94 PHE A C 1
ATOM 710 O O . PHE A 1 94 ? -14.407 2.829 -4.493 1.00 83.50 94 PHE A O 1
ATOM 717 N N . SER A 1 95 ? -13.775 1.438 -2.826 1.00 81.56 95 SER A N 1
ATOM 718 C CA . SER A 1 95 ? -14.224 0.179 -3.433 1.00 81.56 95 SER A CA 1
ATOM 719 C C . SER A 1 95 ? -15.647 -0.165 -2.970 1.00 81.56 95 SER A C 1
ATOM 721 O O . SER A 1 95 ? -16.604 -0.040 -3.731 1.00 81.56 95 SER A O 1
ATOM 723 N N . HIS A 1 96 ? -15.817 -0.536 -1.696 1.00 81.81 96 HIS A N 1
ATOM 724 C CA . HIS A 1 96 ? -17.108 -0.913 -1.113 1.00 81.81 96 HIS A CA 1
ATOM 725 C C . HIS A 1 96 ? -17.090 -0.807 0.422 1.00 81.81 96 HIS A C 1
ATOM 727 O O . HIS A 1 96 ? -16.043 -0.620 1.044 1.00 81.81 96 HIS A O 1
ATOM 733 N N . TYR A 1 97 ? -18.262 -0.955 1.045 1.00 84.06 97 TYR A N 1
ATOM 734 C CA . TYR A 1 97 ? -18.371 -1.157 2.490 1.00 84.06 97 TYR A CA 1
ATOM 735 C C . TYR A 1 97 ? -18.266 -2.642 2.829 1.00 84.06 97 TYR A C 1
ATOM 737 O O . TYR A 1 97 ? -18.964 -3.466 2.243 1.00 84.06 97 TYR A O 1
ATOM 745 N N . ALA A 1 98 ? -17.447 -2.965 3.825 1.00 79.44 98 ALA A N 1
ATOM 746 C CA . ALA A 1 98 ? -17.295 -4.311 4.361 1.00 79.44 98 ALA A CA 1
ATOM 747 C C . ALA A 1 98 ? -17.509 -4.303 5.885 1.00 79.44 98 ALA A C 1
ATOM 749 O O . ALA A 1 98 ? -17.245 -3.283 6.535 1.00 79.44 98 ALA A O 1
ATOM 750 N N . PRO A 1 99 ? -17.985 -5.412 6.483 1.00 77.62 99 PRO A N 1
ATOM 751 C CA . PRO A 1 99 ? -18.092 -5.518 7.931 1.00 77.62 99 PRO A CA 1
ATOM 752 C C . PRO A 1 99 ? -16.711 -5.348 8.571 1.00 77.62 99 PRO A C 1
ATOM 754 O O . PRO A 1 99 ? -15.749 -6.024 8.209 1.00 77.62 99 PRO A O 1
ATOM 757 N N . ALA A 1 100 ? -16.618 -4.443 9.546 1.00 74.88 100 ALA A N 1
ATOM 758 C CA . ALA A 1 100 ? -15.372 -4.216 10.264 1.00 74.88 100 ALA A CA 1
ATOM 759 C C . ALA A 1 100 ? -14.937 -5.493 11.014 1.00 74.88 100 ALA A C 1
ATOM 761 O O . ALA A 1 100 ? -15.799 -6.211 11.532 1.00 74.88 100 ALA A O 1
ATOM 762 N N . PRO A 1 101 ? -13.627 -5.767 11.147 1.00 75.88 101 PRO A N 1
ATOM 763 C CA . PRO A 1 101 ? -13.138 -6.869 11.970 1.00 75.88 101 PRO A CA 1
ATOM 764 C C . PRO A 1 101 ? -13.683 -6.788 13.402 1.00 75.88 101 PRO A C 1
ATOM 766 O O . PRO A 1 101 ? -13.773 -5.702 13.975 1.00 75.88 101 PRO A O 1
ATOM 769 N N . GLY A 1 102 ? -14.014 -7.928 14.015 1.00 77.31 102 GLY A N 1
ATOM 770 C CA . GLY A 1 102 ? -14.691 -7.959 15.321 1.00 77.31 102 GLY A CA 1
ATOM 771 C C . GLY A 1 102 ? -13.946 -7.237 16.454 1.00 77.31 102 GLY A C 1
ATOM 772 O O . GLY A 1 102 ? -14.582 -6.673 17.341 1.00 77.31 102 GLY A O 1
ATOM 773 N N . GLN A 1 103 ? -12.607 -7.197 16.421 1.00 79.06 103 GLN A N 1
ATOM 774 C CA . GLN A 1 103 ? -11.825 -6.393 17.372 1.00 79.06 103 GLN A CA 1
ATOM 775 C C . GLN A 1 103 ? -12.032 -4.888 17.166 1.00 79.06 103 GLN A C 1
ATOM 777 O O . GLN A 1 103 ? -12.252 -4.165 18.134 1.00 79.06 103 GLN A O 1
ATOM 782 N N . LEU A 1 104 ? -12.032 -4.432 15.911 1.00 76.88 104 LEU A N 1
ATOM 783 C CA . LEU A 1 104 ? -12.262 -3.031 15.576 1.00 76.88 104 LEU A CA 1
ATOM 784 C C . LEU A 1 104 ? -13.695 -2.606 15.920 1.00 76.88 104 LEU A C 1
ATOM 786 O O . LEU A 1 104 ? -13.894 -1.515 16.439 1.00 76.88 104 LEU A O 1
ATOM 790 N N . GLN A 1 105 ? -14.687 -3.478 15.707 1.00 79.06 105 GLN A N 1
ATOM 791 C CA . GLN A 1 105 ? -16.071 -3.205 16.113 1.00 79.06 105 GLN A CA 1
ATOM 792 C C . GLN A 1 105 ? -16.184 -2.939 17.618 1.00 79.06 105 GLN A C 1
ATOM 794 O O . GLN A 1 105 ? -16.817 -1.967 18.024 1.00 79.06 105 GLN A O 1
ATOM 799 N N . LYS A 1 106 ? -15.556 -3.779 18.452 1.00 82.38 106 LYS A N 1
ATOM 800 C CA . LYS A 1 106 ? -15.582 -3.619 19.914 1.00 82.38 106 LYS A CA 1
ATOM 801 C C . LYS A 1 106 ? -14.934 -2.310 20.358 1.00 82.38 106 LYS A C 1
ATOM 803 O O . LYS A 1 106 ? -15.493 -1.628 21.213 1.00 82.38 106 LYS A O 1
ATOM 808 N N . GLU A 1 107 ? -13.799 -1.957 19.761 1.00 83.50 107 GLU A N 1
ATOM 809 C CA . GLU A 1 107 ? -13.104 -0.704 20.063 1.00 83.50 107 GLU A CA 1
ATOM 810 C C . GLU A 1 107 ? -13.943 0.517 19.667 1.00 83.50 107 GLU A C 1
ATOM 812 O O . GLU A 1 107 ? -14.127 1.420 20.477 1.00 83.50 107 GLU A O 1
ATOM 817 N N . LEU A 1 108 ? -14.532 0.515 18.468 1.00 81.00 108 LEU A N 1
ATOM 818 C CA . LEU A 1 108 ? -15.393 1.609 18.006 1.00 81.00 108 LEU A CA 1
ATOM 819 C C . LEU A 1 108 ? -16.633 1.778 18.893 1.00 81.00 108 LEU A C 1
ATOM 821 O O . LEU A 1 108 ? -17.001 2.899 19.236 1.00 81.00 108 LEU A O 1
ATOM 825 N N . ILE A 1 109 ? -17.257 0.673 19.315 1.00 84.75 109 ILE A N 1
ATOM 826 C CA . ILE A 1 109 ? -18.393 0.708 20.249 1.00 84.75 109 ILE A CA 1
ATOM 827 C C . ILE A 1 109 ? -17.968 1.285 21.606 1.00 84.75 109 ILE A C 1
ATOM 829 O O . ILE A 1 109 ? -18.742 2.026 22.213 1.00 84.75 109 ILE A O 1
ATOM 833 N N . ARG A 1 110 ? -16.760 0.970 22.091 1.00 84.44 110 ARG A N 1
ATOM 834 C CA . ARG A 1 110 ? -16.224 1.550 23.331 1.00 84.44 110 ARG A CA 1
ATOM 835 C C . ARG A 1 110 ? -16.013 3.057 23.192 1.00 84.44 110 ARG A C 1
ATOM 837 O O . ARG A 1 110 ? -16.535 3.805 24.010 1.00 84.44 110 ARG A O 1
ATOM 844 N N . GLN A 1 111 ? -15.334 3.496 22.134 1.00 81.62 111 GLN A N 1
ATOM 845 C CA . GLN A 1 111 ? -15.055 4.915 21.890 1.00 81.62 111 GLN A CA 1
ATOM 846 C C . GLN A 1 111 ? -16.336 5.745 21.752 1.00 81.62 111 GLN A C 1
ATOM 848 O O . GLN A 1 111 ? -16.426 6.832 22.314 1.00 81.62 111 GLN A O 1
ATOM 853 N N . LEU A 1 112 ? -17.357 5.218 21.068 1.00 80.88 112 LEU A N 1
ATOM 854 C CA . LEU A 1 112 ? -18.664 5.877 20.972 1.00 80.88 112 LEU A CA 1
ATOM 855 C C . LEU A 1 112 ? -19.338 6.042 22.341 1.00 80.88 112 LEU A C 1
ATOM 857 O O . LEU A 1 112 ? -19.973 7.062 22.598 1.00 80.88 112 LEU A O 1
ATOM 861 N N . ARG A 1 113 ? -19.198 5.057 23.234 1.00 76.94 113 ARG A N 1
ATOM 862 C CA . ARG A 1 113 ? -19.754 5.130 24.594 1.00 76.94 113 ARG A CA 1
ATOM 863 C C . ARG A 1 113 ? -19.018 6.145 25.468 1.00 76.94 113 ARG A C 1
ATOM 865 O O . ARG A 1 113 ? -19.664 6.828 26.252 1.00 76.94 113 ARG A O 1
ATOM 872 N N . GLU A 1 114 ? -17.701 6.254 25.315 1.00 77.25 114 GLU A N 1
ATOM 873 C CA . GLU A 1 114 ? -16.857 7.176 26.086 1.00 77.25 114 GLU A CA 1
ATOM 874 C C . GLU A 1 114 ? -16.953 8.628 25.587 1.00 77.25 114 GLU A C 1
ATOM 876 O O . GLU A 1 114 ? -16.957 9.542 26.400 1.00 77.25 114 GLU A O 1
ATOM 881 N N . GLY A 1 115 ? -17.095 8.860 24.276 1.00 60.66 115 GLY A N 1
ATOM 882 C CA . GLY A 1 115 ? -17.190 10.207 23.689 1.00 60.66 115 GLY A CA 1
ATOM 883 C C . GLY A 1 115 ? -18.572 10.871 23.772 1.00 60.66 115 GLY A C 1
ATOM 884 O O . GLY A 1 115 ? -18.720 12.014 23.350 1.00 60.66 115 GLY A O 1
ATOM 885 N N . THR A 1 116 ? -19.581 10.161 24.286 1.00 52.72 116 THR A N 1
ATOM 886 C CA . THR A 1 116 ? -20.936 10.699 24.532 1.00 52.72 116 THR A CA 1
ATOM 887 C C . THR A 1 116 ? -21.149 11.065 26.015 1.00 52.72 116 THR A C 1
ATOM 889 O O . THR A 1 116 ? -22.277 11.325 26.428 1.00 52.72 116 THR A O 1
ATOM 892 N N . SER A 1 117 ? -20.081 11.065 26.825 1.00 40.66 117 SER A N 1
ATOM 893 C CA . SER A 1 117 ? -20.054 11.553 28.218 1.00 40.66 117 SER A CA 1
ATOM 894 C C . SER A 1 117 ? -19.253 12.847 28.310 1.00 40.66 117 SER A C 1
ATOM 896 O O . SER A 1 117 ? -19.630 13.697 29.145 1.00 40.66 117 SER A O 1
#

Sequence (117 aa):
MVVNDGATHMTDSSEMAFKNATQQAFRKAFKEAPNEFQGNIVGLLNKRNAIISDTEIGPEDFTLTADCSLNAMFGFSSQLRAATQGKGEFGMEFSHYAPAPGQLQKELIRQLREGTS

Mean predicted aligned error: 12.48 Å

Solvent-accessible surface area (backbone atoms only — not comparable to full-atom values): 7289 Å² total; per-residue (Å²): 135,88,86,80,91,84,87,83,89,87,77,90,71,44,73,64,50,50,52,49,49,53,52,48,51,50,51,71,74,37,34,50,25,47,54,92,32,49,69,52,52,53,52,54,38,52,78,39,68,34,48,76,77,47,75,51,77,57,97,65,31,29,37,77,43,62,53,59,52,72,84,57,46,70,69,42,71,63,52,44,24,66,58,38,77,62,62,38,47,75,75,86,75,92,86,79,92,72,87,69,56,70,69,57,47,54,52,53,56,48,51,57,62,62,74,75,111

pLDDT: mean 75.54, std 15.57, range [40.66, 90.19]

InterPro domains:
  IPR000640 Elongation factor EFG, domain V-like [PF00679] (33-107)
  IPR000640 Elongation factor EFG, domain V-like [SM00838] (28-108)
  IPR014721 Small ribosomal subunit protein uS5 domain 2-type fold, subgroup [G3DSA:3.30.230.10] (1-33)
  IPR020568 Ribosomal protein uS5 domain 2-type superfamily [SSF54211] (2-33)
  IPR035647 EF-G domain III/V-like [SSF54980] (33-112)

Secondary structure (DSSP, 8-state):
---------S----HHHHHHHHHHHHHHHS--EEGGGHHHHHHHHHHTT-EEEEEEE-SSEEEEEEE--GGGGTTHHHHHHHHTTT------------PPPHHHHHHHHHHHHHTT-

Organism: NCBI:txid38457